Protein AF-A0AAX4P0R8-F1 (afdb_monomer_lite)

Foldseek 3Di:
DQVLCVVVVVHGLVPDDQVVLVVVLVVLVPDPDLSDDPPDDDPPVVVVVLVVLVVVQVDDPVVDDDDDDPPDDGPSSVSVVVSSRPD

Organism: NCBI:txid1461544

Secondary structure (DSSP, 8-state):
-HHHHHHTTS--GGGS-HHHHHHHHHHHHH--S--S-TTPPPPHHHHHHHHHHHHHHHS-GGG------TT--SHHHHHHHHHHS--

Sequence (87 aa):
MNEITTFLGLGSYKDWDEDKKVKFLLSELESKRPLLPRTRKYTEEARECLNTFKIISEMPRSSLGNYVISMATSASDVLSVLHVIPL

Radius of gyration: 13.4 Å; chains: 1; bounding box: 26×31×31 Å

InterPro domains:
  IPR015813 Pyruvate/Phosphoenolpyruvate kinase-like domain superfamily [SSF51621] (1-84)
  IPR021135 Phosphoenolpyruvate carboxylase [PF00311] (1-82)
  IPR021135 Phosphoenolpyruvate carboxylase [PTHR30523] (1-82)

pLDDT: mean 87.67, std 8.03, range [56.09, 96.88]

Structure (mmCIF, N/CA/C/O backbone):
data_AF-A0AAX4P0R8-F1
#
_entry.id   AF-A0AAX4P0R8-F1
#
loop_
_atom_site.group_PDB
_atom_site.id
_atom_site.type_symbol
_atom_site.label_atom_id
_atom_site.label_alt_id
_atom_site.label_comp_id
_atom_site.label_asym_id
_atom_site.label_entity_id
_atom_site.label_seq_id
_atom_site.pdbx_PDB_ins_code
_atom_site.Cartn_x
_atom_site.Cartn_y
_atom_site.Cartn_z
_atom_site.occupancy
_atom_site.B_iso_or_equiv
_atom_site.auth_seq_id
_atom_site.auth_comp_id
_atom_site.auth_asym_id
_atom_site.auth_atom_id
_atom_site.pdbx_PDB_model_num
ATOM 1 N N . MET A 1 1 ? 3.801 3.726 4.565 1.00 88.00 1 MET A N 1
ATOM 2 C CA . MET A 1 1 ? 2.384 4.133 4.735 1.00 88.00 1 MET A CA 1
ATOM 3 C C . MET A 1 1 ? 2.188 5.356 5.619 1.00 88.00 1 MET A C 1
ATOM 5 O O . MET A 1 1 ? 1.629 6.324 5.128 1.00 88.00 1 MET A O 1
ATOM 9 N N . ASN A 1 2 ? 2.674 5.376 6.865 1.00 92.25 2 ASN A N 1
ATOM 10 C CA . ASN A 1 2 ? 2.409 6.490 7.793 1.00 92.25 2 ASN A CA 1
ATOM 11 C C . ASN A 1 2 ? 2.784 7.882 7.265 1.00 92.25 2 ASN A C 1
ATOM 13 O O . ASN A 1 2 ? 1.992 8.812 7.343 1.00 92.25 2 ASN A O 1
ATOM 17 N N . GLU A 1 3 ? 3.973 8.030 6.676 1.00 90.38 3 GLU A N 1
ATOM 18 C CA . GLU A 1 3 ? 4.383 9.315 6.095 1.00 90.38 3 GLU A CA 1
ATOM 19 C C . GLU A 1 3 ? 3.465 9.788 4.963 1.00 90.38 3 GLU A C 1
ATOM 21 O O . GLU A 1 3 ? 3.331 10.992 4.758 1.00 90.38 3 GLU A O 1
ATOM 26 N N . ILE A 1 4 ? 2.844 8.856 4.236 1.00 88.88 4 ILE A N 1
ATOM 27 C CA . ILE A 1 4 ? 1.940 9.156 3.126 1.00 88.88 4 ILE A CA 1
ATOM 28 C C . ILE A 1 4 ? 0.582 9.592 3.680 1.00 88.88 4 ILE A C 1
ATOM 30 O O . ILE A 1 4 ? 0.090 10.655 3.316 1.00 88.88 4 ILE A O 1
ATOM 34 N N . THR A 1 5 ? 0.000 8.825 4.605 1.00 91.00 5 THR A N 1
ATOM 35 C CA . THR A 1 5 ? -1.323 9.136 5.168 1.00 91.00 5 THR A CA 1
ATOM 36 C C . THR A 1 5 ? -1.319 10.451 5.946 1.00 91.00 5 THR A C 1
ATOM 38 O O . THR A 1 5 ? -2.235 11.257 5.785 1.00 91.00 5 THR A O 1
ATOM 41 N N . THR A 1 6 ? -0.257 10.726 6.714 1.00 90.75 6 THR A N 1
ATOM 42 C CA . THR A 1 6 ? -0.119 11.991 7.450 1.00 90.75 6 THR A CA 1
ATOM 43 C C . THR A 1 6 ? 0.021 13.175 6.496 1.00 90.75 6 THR A C 1
ATOM 45 O O . THR A 1 6 ? -0.553 14.230 6.744 1.00 90.75 6 THR A O 1
ATOM 48 N N . PHE A 1 7 ? 0.740 13.015 5.382 1.00 87.19 7 PHE A N 1
ATOM 49 C CA . PHE A 1 7 ? 0.860 14.077 4.383 1.00 87.19 7 PHE A CA 1
ATOM 50 C C . PHE A 1 7 ? -0.455 14.423 3.703 1.00 87.19 7 PHE A C 1
ATOM 52 O O . PHE A 1 7 ? -0.744 15.594 3.485 1.00 87.19 7 PHE A O 1
ATOM 59 N N . LEU A 1 8 ? -1.224 13.395 3.351 1.00 85.94 8 LEU A N 1
ATOM 60 C CA . LEU A 1 8 ? -2.497 13.544 2.656 1.00 85.94 8 LEU A CA 1
ATOM 61 C C . LEU A 1 8 ? -3.614 14.045 3.585 1.00 85.94 8 LEU A C 1
ATOM 63 O O . LEU A 1 8 ? -4.742 14.213 3.136 1.00 85.94 8 LEU A O 1
ATOM 67 N N . GLY A 1 9 ? -3.325 14.270 4.873 1.00 88.31 9 GLY A N 1
ATOM 68 C CA . GLY A 1 9 ? -4.319 14.689 5.860 1.00 88.31 9 GLY A CA 1
ATOM 69 C C . GLY A 1 9 ? -5.302 13.582 6.250 1.00 88.31 9 GLY A C 1
ATOM 70 O O . GLY A 1 9 ? -6.327 13.867 6.858 1.00 88.31 9 GLY A O 1
ATOM 71 N N . LEU A 1 10 ? -4.997 12.320 5.931 1.00 88.50 10 LEU A N 1
ATOM 72 C CA . LEU A 1 10 ? -5.838 11.159 6.252 1.00 88.50 10 LEU A CA 1
ATOM 73 C C . LEU A 1 10 ? -5.654 10.690 7.705 1.00 88.50 10 LEU A C 1
ATOM 75 O O . LEU A 1 10 ? -6.451 9.910 8.224 1.00 88.50 10 LEU A O 1
ATOM 79 N N . GLY A 1 11 ? -4.601 11.175 8.367 1.00 92.31 11 GLY A N 1
ATOM 80 C CA . GLY A 1 11 ? -4.210 10.801 9.722 1.00 92.31 11 GLY A CA 1
ATOM 81 C C . GLY A 1 11 ? -3.012 9.852 9.754 1.00 92.31 11 GLY A C 1
ATOM 82 O O . GLY A 1 11 ? -2.379 9.560 8.739 1.00 92.31 11 GLY A O 1
ATOM 83 N N . SER A 1 12 ? -2.681 9.383 10.953 1.00 94.50 12 SER A N 1
ATOM 84 C CA . SER A 1 12 ? -1.522 8.528 11.211 1.00 94.50 12 SER A CA 1
ATOM 85 C C . SER A 1 12 ? -1.895 7.054 11.051 1.00 94.50 12 SER A C 1
ATOM 87 O O . SER A 1 12 ? -2.645 6.505 11.855 1.00 94.50 12 SER A O 1
ATOM 89 N N . TYR A 1 13 ? -1.367 6.406 10.010 1.00 94.00 13 TYR A N 1
ATOM 90 C CA . TYR A 1 13 ? -1.547 4.973 9.753 1.00 94.00 13 TYR A CA 1
ATOM 91 C C . TYR A 1 13 ? -1.076 4.100 10.927 1.00 94.00 13 TYR A C 1
ATOM 93 O O . TYR A 1 13 ? -1.621 3.022 11.154 1.00 94.00 13 TYR A O 1
ATOM 101 N N . LYS A 1 14 ? -0.056 4.544 11.678 1.00 93.44 14 LYS A N 1
ATOM 102 C CA . LYS A 1 14 ? 0.458 3.816 12.852 1.00 93.44 14 LYS A CA 1
ATOM 103 C C . LYS A 1 14 ? -0.584 3.691 13.963 1.00 93.44 14 LYS A C 1
ATOM 105 O O . LYS A 1 14 ? -0.601 2.667 14.636 1.00 93.44 14 LYS A O 1
ATOM 110 N N . ASP A 1 15 ? -1.459 4.685 14.088 1.00 95.75 15 ASP A N 1
ATOM 111 C CA . ASP A 1 15 ? -2.455 4.774 15.160 1.00 95.75 15 ASP A CA 1
ATOM 112 C C . ASP A 1 15 ? -3.784 4.096 14.794 1.00 95.75 15 ASP A C 1
ATOM 114 O O . ASP A 1 15 ? -4.746 4.137 15.557 1.00 95.75 15 ASP A O 1
ATOM 118 N N . TRP A 1 16 ? -3.878 3.507 13.601 1.00 96.06 16 TRP A N 1
ATOM 119 C CA . TRP A 1 16 ? -5.072 2.794 13.167 1.00 96.06 16 TRP A CA 1
ATOM 120 C C . TRP A 1 16 ? -5.072 1.350 13.664 1.00 96.06 16 TRP A C 1
ATOM 122 O O . TRP A 1 16 ? -4.033 0.679 13.679 1.00 96.06 16 TRP A O 1
ATOM 132 N N . ASP A 1 17 ? -6.264 0.867 14.006 1.00 96.88 17 ASP A N 1
ATOM 133 C CA . ASP A 1 17 ? -6.508 -0.559 14.184 1.00 96.88 17 ASP A CA 1
ATOM 134 C C . ASP A 1 17 ? -6.361 -1.320 12.854 1.00 96.88 17 ASP A C 1
ATOM 136 O O . ASP A 1 17 ? -6.272 -0.737 11.766 1.00 96.88 17 ASP A O 1
ATOM 140 N N . GLU A 1 18 ? -6.273 -2.645 12.952 1.00 96.12 18 GLU A N 1
ATOM 141 C CA . GLU A 1 18 ? -6.023 -3.495 11.789 1.00 96.12 18 GLU A CA 1
ATOM 142 C C . GLU A 1 18 ? -7.168 -3.433 10.771 1.00 96.12 18 GLU A C 1
ATOM 144 O O . GLU A 1 18 ? -6.919 -3.292 9.573 1.00 96.12 18 GLU A O 1
ATOM 149 N N . ASP A 1 19 ? -8.420 -3.430 11.232 1.00 96.81 19 ASP A N 1
ATOM 150 C CA . ASP A 1 19 ? -9.591 -3.345 10.357 1.00 96.81 19 ASP A CA 1
ATOM 151 C C . ASP A 1 19 ? -9.588 -2.061 9.522 1.00 96.81 19 ASP A C 1
ATOM 153 O O . ASP A 1 19 ? -9.889 -2.081 8.323 1.00 96.81 19 ASP A O 1
ATOM 157 N N . LYS A 1 20 ? -9.222 -0.926 10.125 1.00 96.06 20 LYS A N 1
ATOM 158 C CA . LYS A 1 20 ? -9.113 0.354 9.426 1.00 96.06 20 LYS A CA 1
ATOM 159 C C . LYS A 1 20 ? -7.946 0.363 8.446 1.00 96.06 20 LYS A C 1
ATOM 161 O O . LYS A 1 20 ? -8.113 0.875 7.338 1.00 96.06 20 LYS A O 1
ATOM 166 N N . LYS A 1 21 ? -6.794 -0.215 8.807 1.00 95.75 21 LYS A N 1
ATOM 167 C CA . LYS A 1 21 ? -5.647 -0.358 7.893 1.00 95.75 21 LYS A CA 1
ATOM 168 C C . LYS A 1 21 ? -6.020 -1.171 6.661 1.00 95.75 21 LYS A C 1
ATOM 170 O O . LYS A 1 21 ? -5.781 -0.714 5.545 1.00 95.75 21 LYS A O 1
ATOM 175 N N . VAL A 1 22 ? -6.648 -2.329 6.856 1.00 95.62 22 VAL A N 1
ATOM 176 C CA . VAL A 1 22 ? -7.075 -3.214 5.767 1.00 95.62 22 VAL A CA 1
ATOM 177 C C . VAL A 1 22 ? -8.103 -2.521 4.878 1.00 95.62 22 VAL A C 1
ATOM 179 O O . VAL A 1 22 ? -7.910 -2.473 3.666 1.00 95.62 22 VAL A O 1
ATOM 182 N N . LYS A 1 23 ? -9.152 -1.915 5.453 1.00 95.00 23 LYS A N 1
ATOM 183 C CA . LYS A 1 23 ? -10.171 -1.185 4.676 1.00 95.00 23 LYS A CA 1
ATOM 184 C C . LYS A 1 23 ? -9.566 -0.062 3.840 1.00 95.00 23 LYS A C 1
ATOM 186 O O . LYS A 1 23 ? -9.890 0.058 2.663 1.00 95.00 23 LYS A O 1
ATOM 191 N N . PHE A 1 24 ? -8.677 0.732 4.435 1.00 93.00 24 PHE A N 1
ATOM 192 C CA . PHE A 1 24 ? -7.973 1.789 3.718 1.00 93.00 24 PHE A CA 1
ATOM 193 C C . PHE A 1 24 ? -7.144 1.224 2.561 1.00 93.00 24 PHE A C 1
ATOM 195 O O . PHE A 1 24 ? -7.310 1.657 1.425 1.00 93.00 24 PHE A O 1
ATOM 202 N N . LEU A 1 25 ? -6.296 0.227 2.825 1.00 92.62 25 LEU A N 1
ATOM 203 C CA . LEU A 1 25 ? -5.417 -0.349 1.809 1.00 92.62 25 LEU A CA 1
ATOM 204 C C . LEU A 1 25 ? -6.196 -0.988 0.659 1.00 92.62 25 LEU A C 1
ATOM 206 O O . LEU A 1 25 ? -5.830 -0.784 -0.491 1.00 92.62 25 LEU A O 1
ATOM 210 N N . LEU A 1 26 ? -7.279 -1.711 0.949 1.00 92.12 26 LEU A N 1
ATOM 211 C CA . LEU A 1 26 ? -8.146 -2.277 -0.085 1.00 92.12 26 LEU A CA 1
ATOM 212 C C . LEU A 1 26 ? -8.785 -1.178 -0.938 1.00 92.12 26 LEU A C 1
ATOM 214 O O . LEU A 1 26 ? -8.726 -1.253 -2.161 1.00 92.12 26 LEU A O 1
ATOM 218 N N . SER A 1 27 ? -9.311 -0.121 -0.309 1.00 90.75 27 SER A N 1
ATOM 219 C CA . SER A 1 27 ? -9.903 0.999 -1.050 1.00 90.75 27 SER A CA 1
ATOM 220 C C . SER A 1 27 ? -8.891 1.712 -1.953 1.00 90.75 27 SER A C 1
ATOM 222 O O . SER A 1 27 ? -9.226 2.124 -3.062 1.00 90.75 27 SER A O 1
ATOM 224 N N . GLU A 1 28 ? -7.635 1.814 -1.515 1.00 88.69 28 GLU A N 1
ATOM 225 C CA . GLU A 1 28 ? -6.566 2.427 -2.301 1.00 88.69 28 GLU A CA 1
ATOM 226 C C . GLU A 1 28 ? -6.022 1.498 -3.392 1.00 88.69 28 GLU A C 1
ATOM 228 O O . GLU A 1 28 ? -5.628 1.976 -4.450 1.00 88.69 28 GLU A O 1
ATOM 233 N N . LEU A 1 29 ? -6.024 0.180 -3.177 1.00 86.56 29 LEU A N 1
ATOM 234 C CA . LEU A 1 29 ? -5.674 -0.810 -4.203 1.00 86.56 29 LEU A CA 1
ATOM 235 C C . LEU A 1 29 ? -6.724 -0.881 -5.322 1.00 86.56 29 LEU A C 1
ATOM 237 O O . LEU A 1 29 ? -6.375 -1.106 -6.478 1.00 86.56 29 LEU A O 1
ATOM 241 N N . GLU A 1 30 ? -8.001 -0.673 -4.999 1.00 86.69 30 GLU A N 1
ATOM 242 C CA . GLU A 1 30 ? -9.083 -0.572 -5.990 1.00 86.69 30 GLU A CA 1
ATOM 243 C C . GLU A 1 30 ? -9.094 0.787 -6.715 1.00 86.69 30 GLU A C 1
ATOM 245 O O . GLU A 1 30 ? -9.603 0.916 -7.835 1.00 86.69 30 GLU A O 1
ATOM 250 N N . SER A 1 31 ? -8.518 1.817 -6.092 1.00 83.44 31 SER A N 1
ATOM 251 C CA . SER A 1 31 ? -8.416 3.161 -6.651 1.00 83.44 31 SER A CA 1
ATOM 252 C C . SER A 1 31 ? -7.407 3.222 -7.802 1.00 83.44 31 SER A C 1
ATOM 254 O O . SER A 1 31 ? -6.269 2.779 -7.708 1.00 83.44 31 SER A O 1
ATOM 256 N N . LYS A 1 32 ? -7.793 3.872 -8.908 1.00 71.38 32 LYS A N 1
ATOM 257 C CA . LYS A 1 32 ? -6.889 4.146 -10.046 1.00 71.38 32 LYS A CA 1
ATOM 258 C C . LYS A 1 32 ? -6.008 5.384 -9.838 1.00 71.38 32 LYS A C 1
ATOM 260 O O . LYS A 1 32 ? -5.271 5.770 -10.747 1.00 71.38 32 LYS A O 1
ATOM 265 N N . ARG A 1 33 ? -6.143 6.082 -8.704 1.00 74.75 33 ARG A N 1
ATOM 266 C CA . ARG A 1 33 ? -5.401 7.320 -8.437 1.00 74.75 33 ARG A CA 1
ATOM 267 C C . ARG A 1 33 ? -4.039 6.979 -7.827 1.00 74.75 33 ARG A C 1
ATOM 269 O O . ARG A 1 33 ? -4.000 6.276 -6.826 1.00 74.75 33 ARG A O 1
ATOM 276 N N . PRO A 1 34 ? -2.926 7.499 -8.369 1.00 67.31 34 PRO A N 1
ATOM 277 C CA . PRO A 1 34 ? -1.618 7.276 -7.770 1.00 67.31 34 PRO A CA 1
ATOM 278 C C . PRO A 1 34 ? -1.531 7.988 -6.412 1.00 67.31 34 PRO A C 1
ATOM 280 O O . PRO A 1 34 ? -1.506 9.218 -6.357 1.00 67.31 34 PRO A O 1
ATOM 283 N N . LEU A 1 35 ? -1.482 7.210 -5.325 1.00 68.12 35 LEU A N 1
ATOM 284 C CA . LEU A 1 35 ? -1.412 7.728 -3.954 1.00 68.12 35 LEU A CA 1
ATOM 285 C C . LEU A 1 35 ? -0.040 8.345 -3.630 1.00 68.12 35 LEU A C 1
ATOM 287 O O . LEU A 1 35 ? 0.046 9.283 -2.841 1.00 68.12 35 LEU A O 1
ATOM 291 N N . LEU A 1 36 ? 1.043 7.838 -4.233 1.00 74.81 36 LEU A N 1
ATOM 292 C CA . LEU A 1 36 ? 2.411 8.294 -3.968 1.00 74.81 36 LEU A CA 1
ATOM 293 C C . LEU A 1 36 ? 2.644 9.716 -4.518 1.00 74.81 36 LEU A C 1
ATOM 295 O O . LEU A 1 36 ? 2.740 9.898 -5.738 1.00 74.81 36 LEU A O 1
ATOM 299 N N . PRO A 1 37 ? 2.789 10.741 -3.656 1.00 72.62 37 PRO A N 1
ATOM 300 C CA . PRO A 1 37 ? 3.013 12.104 -4.108 1.00 72.62 37 PRO A CA 1
ATOM 301 C C . PRO A 1 37 ? 4.430 12.245 -4.668 1.00 72.62 37 PRO A C 1
ATOM 303 O O . PRO A 1 37 ? 5.413 12.243 -3.929 1.00 72.62 37 PRO A O 1
ATOM 306 N N . ARG A 1 38 ? 4.537 12.422 -5.988 1.00 70.94 38 ARG A N 1
ATOM 307 C CA . ARG A 1 38 ? 5.824 12.520 -6.706 1.00 70.94 38 ARG A CA 1
ATOM 308 C C . ARG A 1 38 ? 6.714 13.686 -6.262 1.00 70.94 38 ARG A C 1
ATOM 310 O O . ARG A 1 38 ? 7.912 13.665 -6.514 1.00 70.94 38 ARG A O 1
ATOM 317 N N . THR A 1 39 ? 6.139 14.710 -5.637 1.00 70.44 39 THR A N 1
ATOM 318 C CA . THR A 1 39 ? 6.832 15.946 -5.240 1.00 70.44 39 THR A CA 1
ATOM 319 C C . THR A 1 39 ? 7.216 15.991 -3.760 1.00 70.44 39 THR A C 1
ATOM 321 O O . THR A 1 39 ? 7.858 16.949 -3.328 1.00 70.44 39 THR A O 1
ATOM 324 N N . ARG A 1 40 ? 6.839 14.986 -2.956 1.00 76.69 40 ARG A N 1
ATOM 325 C CA . ARG A 1 40 ? 7.125 14.976 -1.516 1.00 76.69 40 ARG A CA 1
ATOM 326 C C . ARG A 1 40 ? 8.563 14.532 -1.244 1.00 76.69 40 ARG A C 1
ATOM 328 O O . ARG A 1 40 ? 9.047 13.562 -1.817 1.00 76.69 40 ARG A O 1
ATOM 335 N N . LYS A 1 41 ? 9.219 15.208 -0.295 1.00 82.06 41 LYS A N 1
ATOM 336 C CA . LYS A 1 41 ? 10.441 14.702 0.343 1.00 82.06 41 LYS A CA 1
ATOM 337 C C . LYS A 1 41 ? 10.056 13.708 1.437 1.00 82.06 41 LYS A C 1
ATOM 339 O O . LYS A 1 41 ? 9.339 14.071 2.368 1.00 82.06 41 LYS A O 1
ATOM 344 N N . TYR A 1 42 ? 10.511 12.474 1.286 1.00 87.44 42 TYR A N 1
ATOM 345 C CA . TYR A 1 42 ? 10.393 11.423 2.291 1.00 87.44 42 TYR A CA 1
ATOM 346 C C . TYR A 1 42 ? 11.606 11.429 3.219 1.00 87.44 42 TYR A C 1
ATOM 348 O O . TYR A 1 42 ? 12.633 12.029 2.890 1.00 87.44 42 TYR A O 1
ATOM 356 N N . THR A 1 43 ? 11.491 10.753 4.362 1.00 92.56 43 THR A N 1
ATOM 357 C CA . THR A 1 43 ? 12.674 10.398 5.157 1.00 92.56 43 THR A CA 1
ATOM 358 C C . THR A 1 43 ? 13.635 9.536 4.339 1.00 92.56 43 THR A C 1
ATOM 360 O O . THR A 1 43 ? 13.245 8.922 3.345 1.00 92.56 43 THR A O 1
ATOM 363 N N . GLU A 1 44 ? 14.898 9.480 4.758 1.00 92.62 44 GLU A N 1
ATOM 364 C CA . GLU A 1 44 ? 15.914 8.676 4.074 1.00 92.62 44 GLU A CA 1
ATOM 365 C C . GLU A 1 44 ? 15.528 7.189 4.021 1.00 92.62 44 GLU A C 1
ATOM 367 O O . GLU A 1 44 ? 15.608 6.560 2.969 1.00 92.62 44 GLU A O 1
ATOM 372 N N . GLU A 1 45 ? 14.994 6.661 5.121 1.00 91.12 45 GLU A N 1
ATOM 373 C CA . GLU A 1 45 ? 14.521 5.277 5.234 1.00 91.12 45 GLU A CA 1
ATOM 374 C C . GLU A 1 45 ? 13.366 4.985 4.263 1.00 91.12 45 GLU A C 1
ATOM 376 O O . GLU A 1 45 ? 13.390 3.999 3.521 1.00 91.12 45 GLU A O 1
ATOM 381 N N . ALA A 1 46 ? 12.357 5.861 4.214 1.00 89.56 46 ALA A N 1
ATOM 382 C CA . ALA A 1 46 ? 11.242 5.707 3.285 1.00 89.5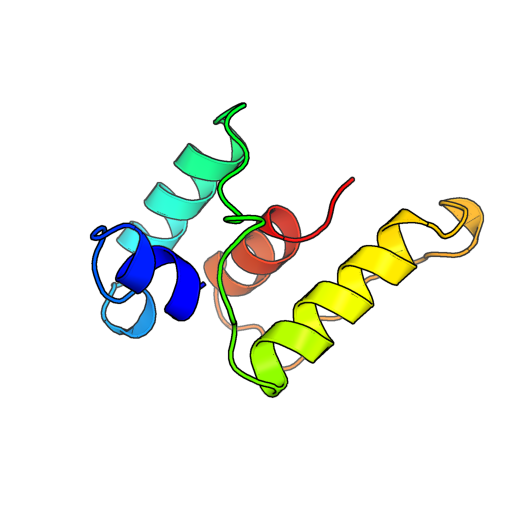6 46 ALA A CA 1
ATOM 383 C C . ALA A 1 46 ? 11.682 5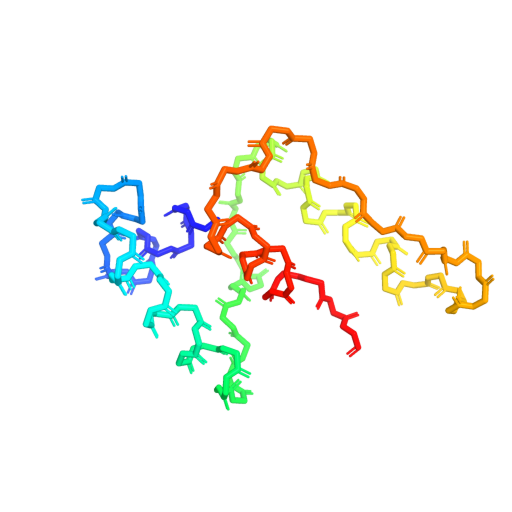.891 1.823 1.00 89.56 46 ALA A C 1
ATOM 385 O O . ALA A 1 46 ? 11.174 5.201 0.938 1.00 89.56 46 ALA A O 1
ATOM 386 N N . ARG A 1 47 ? 12.644 6.784 1.560 1.00 89.94 47 ARG A N 1
ATOM 387 C CA . ARG A 1 47 ? 13.215 7.022 0.229 1.00 89.94 47 ARG A CA 1
ATOM 388 C C . ARG A 1 47 ? 13.958 5.792 -0.292 1.00 89.94 47 ARG A C 1
ATOM 390 O O . ARG A 1 47 ? 13.735 5.406 -1.436 1.00 89.94 47 ARG A O 1
ATOM 397 N N . GLU A 1 48 ? 14.791 5.161 0.530 1.00 91.06 48 GLU A N 1
ATOM 398 C CA . GLU A 1 48 ? 15.491 3.916 0.182 1.00 91.06 48 GLU A CA 1
ATOM 399 C C . GLU A 1 48 ? 14.512 2.764 -0.095 1.00 91.06 48 GLU A C 1
ATOM 401 O O . GLU A 1 48 ? 14.651 2.039 -1.085 1.00 91.06 48 GLU A O 1
ATOM 406 N N . CYS A 1 49 ? 13.451 2.647 0.709 1.00 90.75 49 CYS A N 1
ATOM 407 C CA . CYS A 1 49 ? 12.390 1.667 0.477 1.00 90.75 49 CYS A CA 1
ATOM 408 C C . CYS A 1 49 ? 11.700 1.882 -0.885 1.00 90.75 49 CYS A C 1
ATOM 410 O O . CYS A 1 49 ? 11.600 0.957 -1.692 1.00 90.75 49 CYS A O 1
ATOM 412 N N . LEU A 1 50 ? 11.291 3.119 -1.193 1.00 88.81 50 LEU A N 1
ATOM 413 C CA . LEU A 1 50 ? 10.668 3.463 -2.478 1.00 88.81 50 LEU A CA 1
ATOM 414 C C . LEU A 1 50 ? 11.617 3.257 -3.667 1.00 88.81 50 LEU A C 1
ATOM 416 O O . LEU A 1 50 ? 11.192 2.784 -4.720 1.00 88.81 50 LEU A O 1
ATOM 420 N N . ASN A 1 51 ? 12.901 3.577 -3.504 1.00 89.75 51 ASN A N 1
ATOM 421 C CA . ASN A 1 51 ? 13.921 3.341 -4.524 1.00 89.75 51 ASN A CA 1
ATOM 422 C C . ASN A 1 51 ? 14.100 1.852 -4.824 1.00 89.75 51 ASN A C 1
ATOM 424 O O . ASN A 1 51 ? 14.239 1.480 -5.987 1.00 89.75 51 ASN A O 1
ATOM 428 N N . THR A 1 52 ? 14.044 1.001 -3.799 1.00 90.62 52 THR A N 1
ATOM 429 C CA . THR A 1 52 ? 14.106 -0.454 -3.973 1.00 90.62 52 THR A CA 1
ATOM 430 C C . THR A 1 52 ? 12.953 -0.933 -4.857 1.00 90.62 52 THR A C 1
ATOM 432 O O . THR A 1 52 ? 13.180 -1.624 -5.849 1.00 90.62 52 THR A O 1
ATOM 435 N N . PHE A 1 53 ? 11.722 -0.493 -4.578 1.00 89.00 53 PHE A N 1
ATOM 436 C CA . PHE A 1 53 ? 10.559 -0.833 -5.406 1.00 89.00 53 PHE A CA 1
ATOM 437 C C . PHE A 1 53 ? 10.625 -0.256 -6.820 1.00 89.00 53 PHE A C 1
ATOM 439 O O . PHE A 1 53 ? 10.178 -0.902 -7.768 1.00 89.00 53 PHE A O 1
ATOM 446 N N . LYS A 1 54 ? 11.232 0.922 -6.989 1.00 88.06 54 LYS A N 1
ATOM 447 C CA . LYS A 1 54 ? 11.502 1.484 -8.313 1.00 88.06 54 LYS A CA 1
ATOM 448 C C . LYS A 1 54 ? 12.437 0.578 -9.119 1.00 88.06 54 LYS A C 1
ATOM 450 O O . LYS A 1 54 ? 12.104 0.244 -10.251 1.00 88.06 54 LYS A O 1
ATOM 455 N N . ILE A 1 55 ? 13.546 0.127 -8.534 1.00 89.62 55 ILE A N 1
ATOM 456 C CA . ILE A 1 55 ? 14.472 -0.803 -9.200 1.00 89.62 55 ILE A CA 1
ATOM 457 C C . ILE A 1 55 ? 13.750 -2.109 -9.555 1.00 89.62 55 ILE A C 1
ATOM 459 O O . ILE A 1 55 ? 13.854 -2.571 -10.685 1.00 89.62 55 ILE A O 1
ATOM 463 N N . ILE A 1 56 ? 12.954 -2.661 -8.631 1.00 88.44 56 ILE A N 1
ATOM 464 C CA . ILE A 1 56 ? 12.137 -3.863 -8.872 1.00 88.44 56 ILE A CA 1
ATOM 465 C C . ILE A 1 56 ? 11.222 -3.675 -10.094 1.00 88.44 56 ILE A C 1
ATOM 467 O O . ILE A 1 56 ? 11.132 -4.577 -10.921 1.00 88.44 56 ILE A O 1
ATOM 471 N N . SER A 1 57 ? 10.595 -2.504 -10.249 1.00 86.06 57 SER A N 1
ATOM 472 C CA . SER A 1 57 ? 9.717 -2.211 -11.394 1.00 86.06 57 SER A CA 1
ATOM 473 C C . SER A 1 57 ? 10.444 -2.074 -12.739 1.00 86.06 57 SER A C 1
ATOM 475 O O . SER A 1 57 ? 9.8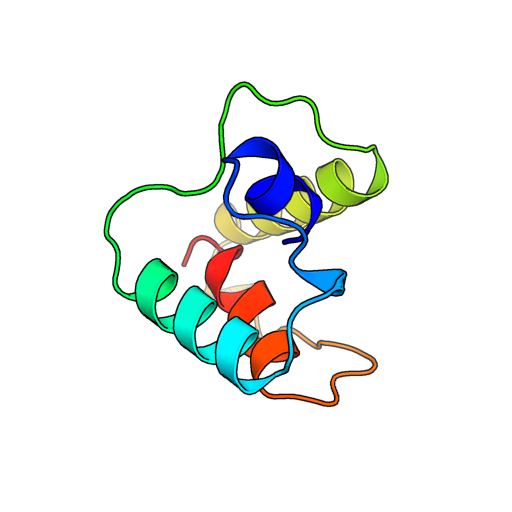23 -2.214 -13.790 1.00 86.06 57 SER A O 1
ATOM 477 N N . GLU A 1 58 ? 11.753 -1.811 -12.721 1.00 89.00 58 GLU A N 1
ATOM 478 C CA . GLU A 1 58 ? 12.592 -1.691 -13.920 1.00 89.00 58 GLU A CA 1
ATOM 479 C C . GLU A 1 58 ? 13.208 -3.044 -14.337 1.00 89.00 58 GLU A C 1
ATOM 481 O O . GLU A 1 58 ? 13.685 -3.189 -15.465 1.00 89.00 58 GLU A O 1
ATOM 486 N N . MET A 1 59 ? 13.191 -4.052 -13.456 1.00 87.50 59 MET A N 1
ATOM 487 C CA . MET A 1 59 ? 13.735 -5.381 -13.742 1.00 87.50 59 MET A CA 1
ATOM 488 C C . MET A 1 59 ? 12.751 -6.255 -14.543 1.00 87.50 59 MET A C 1
ATOM 490 O O . MET A 1 59 ? 11.537 -6.185 -14.343 1.00 87.50 59 MET A O 1
ATOM 494 N N . PRO A 1 60 ? 13.245 -7.155 -15.420 1.00 88.06 60 PRO A N 1
ATOM 495 C CA . PRO A 1 60 ? 12.397 -8.150 -16.067 1.00 88.06 60 PRO A CA 1
ATOM 496 C C . PRO A 1 60 ? 11.677 -9.018 -15.031 1.00 88.06 60 PRO A C 1
ATOM 498 O O . PRO A 1 60 ? 12.303 -9.514 -14.095 1.00 88.06 60 PRO A O 1
ATOM 501 N N . ARG A 1 61 ? 10.380 -9.283 -15.235 1.00 83.06 61 ARG A N 1
ATOM 502 C CA . ARG A 1 61 ? 9.580 -10.114 -14.314 1.00 83.06 61 ARG A CA 1
ATOM 503 C C . ARG A 1 61 ? 10.173 -11.509 -14.089 1.00 83.06 61 ARG A C 1
ATOM 505 O O . ARG A 1 61 ? 10.048 -12.047 -13.001 1.00 83.06 61 ARG A O 1
ATOM 512 N N . SER A 1 62 ? 10.861 -12.072 -15.085 1.00 88.56 62 SER A N 1
ATOM 513 C CA . SER A 1 62 ? 11.557 -13.363 -14.973 1.00 88.56 62 SER A CA 1
ATOM 514 C C . SER A 1 62 ? 12.721 -13.362 -13.978 1.00 88.56 62 SER A C 1
ATOM 516 O O . SER A 1 62 ? 13.172 -14.427 -13.573 1.00 88.56 62 SER A O 1
ATOM 518 N N . SER A 1 63 ? 13.231 -12.185 -13.612 1.00 87.69 63 SER A N 1
ATOM 519 C CA . SER A 1 63 ? 14.341 -12.019 -12.671 1.00 87.69 63 SER A CA 1
ATOM 520 C C . SER A 1 63 ? 13.880 -11.974 -11.212 1.00 87.69 63 SER A C 1
ATOM 522 O O . SER A 1 63 ? 14.717 -11.996 -10.312 1.00 87.69 63 SER A O 1
ATOM 524 N N . LEU A 1 64 ? 12.568 -11.897 -10.966 1.00 84.94 64 LEU A N 1
ATOM 525 C CA . LEU A 1 64 ? 11.976 -11.794 -9.636 1.00 84.94 64 LEU A CA 1
ATOM 526 C C . LEU A 1 64 ? 11.186 -13.069 -9.324 1.00 84.94 64 LEU A C 1
ATOM 528 O O . LEU A 1 64 ? 10.307 -13.469 -10.081 1.00 84.94 64 LEU A O 1
ATOM 532 N N . GLY A 1 65 ? 11.517 -13.708 -8.201 1.00 84.38 65 GLY A N 1
ATOM 533 C CA . GLY A 1 65 ? 10.771 -14.846 -7.663 1.00 84.38 65 GLY A CA 1
ATOM 534 C C . GLY A 1 65 ? 9.752 -14.384 -6.626 1.00 84.38 65 GLY A C 1
ATOM 535 O O . GLY A 1 65 ? 8.681 -13.889 -6.959 1.00 84.38 65 GLY A O 1
ATOM 536 N N . ASN A 1 66 ? 10.113 -14.520 -5.350 1.00 87.44 66 ASN A N 1
ATOM 537 C CA . ASN A 1 66 ? 9.258 -14.154 -4.224 1.00 87.44 66 ASN A CA 1
ATOM 538 C C . ASN A 1 66 ? 9.766 -12.882 -3.536 1.00 87.44 66 ASN A C 1
ATOM 540 O O . ASN A 1 66 ? 10.975 -12.704 -3.378 1.00 87.44 66 ASN A O 1
ATOM 544 N N . TYR A 1 67 ? 8.843 -12.047 -3.056 1.00 88.44 67 TYR A N 1
ATOM 545 C CA . TYR A 1 67 ? 9.153 -10.956 -2.133 1.00 88.44 67 TYR A CA 1
ATOM 546 C C . TYR A 1 67 ? 8.874 -11.412 -0.696 1.00 88.44 67 TYR A C 1
ATOM 548 O O . TYR A 1 67 ? 7.749 -11.793 -0.373 1.00 88.44 67 TYR A O 1
ATOM 556 N N . VAL A 1 68 ? 9.891 -11.392 0.166 1.00 91.75 68 VAL A N 1
ATOM 557 C CA . VAL A 1 68 ? 9.779 -11.855 1.558 1.00 91.75 68 VAL A CA 1
ATOM 558 C C . VAL A 1 68 ? 9.608 -10.659 2.489 1.00 91.75 68 VAL A C 1
ATOM 560 O O . VAL A 1 68 ? 10.451 -9.766 2.521 1.00 91.75 68 VAL A O 1
ATOM 563 N N . ILE A 1 69 ? 8.528 -10.663 3.274 1.00 92.56 69 ILE A N 1
ATOM 564 C CA . ILE A 1 69 ? 8.276 -9.672 4.325 1.00 92.56 69 ILE A CA 1
ATOM 565 C C . ILE A 1 69 ? 8.642 -10.306 5.665 1.00 92.56 69 ILE A C 1
ATOM 567 O O . ILE A 1 69 ? 7.889 -11.106 6.222 1.00 92.56 69 ILE A O 1
ATOM 571 N N . SER A 1 70 ? 9.820 -9.966 6.179 1.00 93.62 70 SER A N 1
ATOM 572 C CA . SER A 1 70 ? 10.226 -10.371 7.525 1.00 93.62 70 SER A CA 1
ATOM 573 C C . SER A 1 70 ? 9.296 -9.754 8.569 1.00 93.62 70 SER A C 1
ATOM 575 O O . SER A 1 70 ? 8.884 -8.606 8.426 1.00 93.62 70 SER A O 1
ATOM 577 N N . MET A 1 71 ? 9.014 -10.495 9.644 1.00 93.88 71 MET A N 1
ATOM 578 C CA . MET A 1 71 ? 8.165 -10.043 10.757 1.00 93.88 71 MET A CA 1
ATOM 579 C C . MET A 1 71 ? 6.717 -9.692 10.366 1.00 93.88 71 MET A C 1
ATOM 581 O O . MET A 1 71 ? 6.066 -8.939 11.084 1.00 93.88 71 MET A O 1
ATOM 585 N N . ALA A 1 72 ? 6.194 -10.227 9.258 1.00 93.00 72 ALA A N 1
ATOM 586 C CA . ALA A 1 72 ? 4.777 -10.078 8.936 1.00 93.00 72 ALA A CA 1
ATOM 587 C C . ALA A 1 72 ? 3.909 -10.749 10.016 1.00 93.00 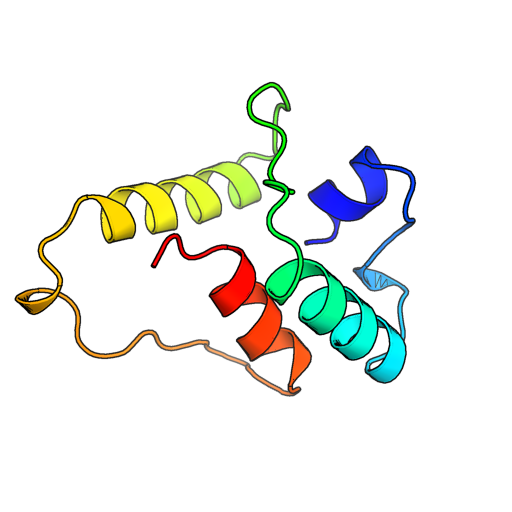72 ALA A C 1
ATOM 589 O O . ALA A 1 72 ? 4.112 -11.916 10.354 1.00 93.00 72 ALA A O 1
ATOM 590 N N . THR A 1 73 ? 2.941 -10.006 10.548 1.00 93.00 73 THR A N 1
ATOM 591 C CA . THR A 1 73 ? 2.028 -10.452 11.613 1.00 93.00 73 THR A CA 1
ATOM 592 C C . THR A 1 73 ? 0.565 -10.365 11.206 1.00 93.00 73 T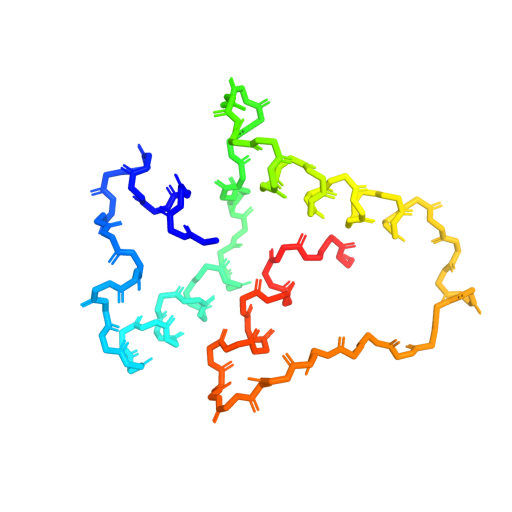HR A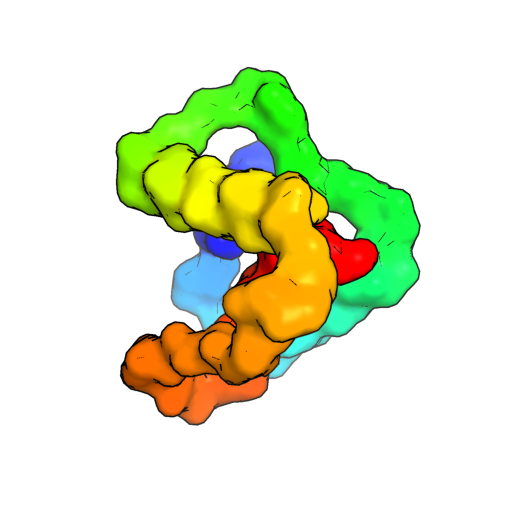 C 1
ATOM 594 O O . THR A 1 73 ? -0.253 -11.123 11.721 1.00 93.00 73 THR A O 1
ATOM 597 N N . SER A 1 74 ? 0.235 -9.449 10.294 1.00 94.50 74 SER A N 1
ATOM 598 C CA . SER A 1 74 ? -1.146 -9.098 9.969 1.00 94.50 74 SER A CA 1
ATOM 599 C C . SER A 1 74 ? -1.346 -8.929 8.461 1.00 94.50 74 SER A C 1
ATOM 601 O O . SER A 1 74 ? -0.390 -8.816 7.690 1.00 94.50 74 SER A O 1
ATOM 603 N N . ALA A 1 75 ? -2.603 -8.913 8.013 1.00 94.06 75 ALA A N 1
ATOM 604 C CA . ALA A 1 75 ? -2.930 -8.778 6.594 1.00 94.06 75 ALA A CA 1
ATOM 605 C C . ALA A 1 75 ? -2.465 -7.427 6.024 1.00 94.06 75 ALA A C 1
ATOM 607 O O . ALA A 1 75 ? -2.024 -7.350 4.873 1.00 94.06 75 ALA A O 1
ATOM 608 N N . SER A 1 76 ? -2.515 -6.368 6.835 1.00 94.56 76 SER A N 1
ATOM 609 C CA . SER A 1 76 ? -2.069 -5.035 6.445 1.00 94.56 76 SER A CA 1
ATOM 610 C C . SER A 1 76 ? -0.575 -4.966 6.105 1.00 94.56 76 SER A C 1
ATOM 612 O O . SER A 1 76 ? -0.199 -4.164 5.248 1.00 94.56 76 SER A O 1
ATOM 614 N N . ASP A 1 77 ? 0.264 -5.844 6.672 1.00 93.88 77 ASP A N 1
ATOM 615 C CA . ASP A 1 77 ? 1.693 -5.921 6.343 1.00 93.88 77 ASP A CA 1
ATOM 616 C C . ASP A 1 77 ? 1.882 -6.288 4.864 1.00 93.88 77 ASP A C 1
ATOM 618 O O . ASP A 1 77 ? 2.600 -5.605 4.130 1.00 93.88 77 ASP A O 1
ATOM 622 N N . VAL A 1 78 ? 1.150 -7.301 4.392 1.00 93.06 78 VAL A N 1
ATOM 623 C CA . VAL A 1 78 ? 1.190 -7.763 2.996 1.00 93.06 78 VAL A CA 1
ATOM 624 C C . VAL A 1 78 ? 0.560 -6.738 2.056 1.00 93.06 78 VAL A C 1
ATOM 626 O O . VAL A 1 78 ? 1.154 -6.372 1.040 1.00 93.06 78 VAL A O 1
ATOM 629 N N . LEU A 1 79 ? -0.628 -6.237 2.406 1.00 91.81 79 LEU A N 1
ATOM 630 C CA . LEU A 1 79 ? -1.360 -5.273 1.582 1.00 91.81 79 LEU A CA 1
ATOM 631 C C . LEU A 1 79 ? -0.584 -3.959 1.406 1.00 91.81 79 LEU A C 1
ATOM 633 O O . LEU A 1 79 ? -0.624 -3.358 0.334 1.00 91.81 79 LEU A O 1
ATOM 637 N N . SER A 1 80 ? 0.153 -3.524 2.431 1.00 91.12 80 SER A N 1
ATOM 638 C CA . SER A 1 80 ? 0.952 -2.299 2.359 1.00 91.12 80 SER A CA 1
ATOM 639 C C . SER A 1 80 ? 2.104 -2.402 1.358 1.00 91.12 80 SER A C 1
ATOM 641 O O . SER A 1 80 ? 2.390 -1.429 0.666 1.00 91.12 80 SER A O 1
ATOM 643 N N . VAL A 1 81 ? 2.729 -3.578 1.239 1.00 90.31 81 VAL A N 1
ATOM 644 C CA . VAL A 1 81 ? 3.784 -3.834 0.251 1.00 90.31 81 VAL A CA 1
ATOM 645 C C . VAL A 1 81 ? 3.188 -3.923 -1.148 1.00 90.31 81 VAL A C 1
ATOM 647 O O . VAL A 1 81 ? 3.689 -3.264 -2.057 1.00 90.31 81 VAL A O 1
ATOM 650 N N . LEU A 1 82 ? 2.081 -4.656 -1.314 1.00 87.50 82 LEU A N 1
ATOM 651 C CA . LEU A 1 82 ? 1.376 -4.750 -2.596 1.00 87.50 82 LEU A CA 1
ATOM 652 C C . LEU A 1 82 ? 0.975 -3.370 -3.134 1.00 87.50 82 LEU A C 1
ATOM 654 O O . LEU A 1 82 ? 1.075 -3.125 -4.328 1.00 87.50 82 LEU A O 1
ATOM 658 N N . HIS A 1 83 ? 0.568 -2.459 -2.250 1.00 84.12 83 HIS A N 1
ATOM 659 C CA . HIS A 1 83 ? 0.198 -1.097 -2.625 1.00 84.12 83 HIS A CA 1
ATOM 660 C C . HIS A 1 83 ? 1.377 -0.260 -3.150 1.00 84.12 83 HIS A C 1
ATOM 662 O O . HIS A 1 83 ? 1.181 0.641 -3.963 1.00 84.12 83 HIS A O 1
ATOM 668 N N . VAL A 1 84 ? 2.600 -0.519 -2.680 1.00 82.19 84 VAL A N 1
ATOM 669 C CA . VAL A 1 84 ? 3.786 0.270 -3.051 1.00 82.19 84 VAL A CA 1
ATOM 670 C C . VAL A 1 84 ? 4.518 -0.325 -4.259 1.00 82.19 84 VAL A C 1
ATOM 672 O O . VAL A 1 84 ? 5.175 0.420 -4.987 1.00 82.19 84 VAL A O 1
ATOM 675 N N . ILE A 1 85 ? 4.402 -1.635 -4.502 1.00 76.00 85 ILE A N 1
ATOM 676 C CA . ILE A 1 85 ? 5.000 -2.281 -5.674 1.00 76.00 85 ILE A CA 1
ATOM 677 C C . ILE A 1 85 ? 4.246 -1.842 -6.942 1.00 76.00 85 ILE A C 1
ATOM 679 O O . ILE A 1 85 ? 3.052 -2.116 -7.068 1.00 76.00 85 ILE A O 1
ATOM 683 N N . PRO A 1 86 ? 4.925 -1.227 -7.926 1.00 63.41 86 PRO A N 1
ATOM 684 C CA . PRO A 1 86 ? 4.357 -1.015 -9.250 1.00 63.41 86 PRO A CA 1
ATOM 685 C C . PRO A 1 86 ? 4.396 -2.356 -9.999 1.00 63.41 86 PRO A C 1
ATOM 687 O O . PRO A 1 86 ? 5.445 -2.733 -10.522 1.00 63.41 86 PRO A O 1
ATOM 690 N N . LEU A 1 87 ? 3.294 -3.115 -9.988 1.00 56.09 87 LEU A N 1
ATOM 691 C CA . LEU A 1 87 ? 3.136 -4.325 -10.811 1.00 56.09 87 LEU A CA 1
ATOM 692 C C . LEU A 1 87 ? 2.636 -4.001 -12.220 1.00 56.09 87 LEU A C 1
ATOM 694 O O . LEU A 1 87 ? 1.744 -3.136 -12.357 1.00 56.09 87 LEU A O 1
#